Protein AF-A0A5C6ZFL0-F1 (afdb_monomer_lite)

Structure (mmCIF, N/CA/C/O backbone):
data_AF-A0A5C6ZFL0-F1
#
_entry.id   AF-A0A5C6ZFL0-F1
#
loop_
_atom_site.group_PDB
_atom_site.id
_atom_site.type_symbol
_atom_site.label_atom_id
_atom_site.label_alt_id
_atom_site.label_comp_id
_atom_site.label_asym_id
_atom_site.label_entity_id
_atom_site.label_seq_id
_atom_site.pdbx_PDB_ins_code
_atom_site.Cartn_x
_atom_site.Cartn_y
_atom_site.Cartn_z
_atom_site.occupancy
_atom_site.B_iso_or_equiv
_atom_site.auth_seq_id
_atom_site.auth_comp_id
_atom_site.auth_asym_id
_atom_site.auth_atom_id
_atom_site.pdbx_PDB_model_num
ATOM 1 N N . MET A 1 1 ? 0.510 2.865 26.277 1.00 49.25 1 MET A N 1
ATOM 2 C CA . MET A 1 1 ? 0.084 4.279 26.124 1.00 49.25 1 MET A CA 1
ATOM 3 C C . MET A 1 1 ? -0.758 4.348 24.853 1.00 49.25 1 MET A C 1
ATOM 5 O O . MET A 1 1 ? -0.319 3.751 23.879 1.00 49.25 1 MET A O 1
ATOM 9 N N . PRO A 1 2 ? -1.962 4.945 24.840 1.00 62.62 2 PRO A N 1
ATOM 10 C CA . PRO A 1 2 ? -2.828 4.897 23.660 1.00 62.62 2 PRO A CA 1
ATOM 11 C C . PRO A 1 2 ? -2.207 5.662 22.486 1.00 62.62 2 PRO A C 1
ATOM 13 O O . PRO A 1 2 ? -1.790 6.813 22.641 1.00 62.62 2 PRO A O 1
ATOM 16 N N . VAL A 1 3 ? -2.159 5.025 21.314 1.00 69.50 3 VAL A N 1
ATOM 17 C CA . VAL A 1 3 ? -1.664 5.645 20.081 1.00 69.50 3 VAL A CA 1
ATOM 18 C C . VAL A 1 3 ? -2.683 6.686 19.619 1.00 69.50 3 VAL A C 1
ATOM 20 O O . VAL A 1 3 ? -3.855 6.385 19.402 1.00 69.50 3 VAL A O 1
ATOM 23 N N . LYS A 1 4 ? -2.249 7.944 19.481 1.00 80.50 4 LYS A N 1
ATOM 24 C CA . LYS A 1 4 ? -3.099 9.042 18.978 1.00 80.50 4 LYS A CA 1
ATOM 25 C C . LYS A 1 4 ? -3.021 9.222 17.459 1.00 80.50 4 LYS A C 1
ATOM 27 O O . LYS A 1 4 ? -3.716 10.083 16.923 1.00 80.50 4 LYS A O 1
ATOM 32 N N . ALA A 1 5 ? -2.185 8.440 16.784 1.00 82.06 5 ALA A N 1
ATOM 33 C CA . ALA A 1 5 ? -2.011 8.517 15.345 1.00 82.06 5 ALA A CA 1
ATOM 34 C C . ALA A 1 5 ? -3.206 7.940 14.593 1.00 82.06 5 ALA A C 1
ATOM 36 O O . ALA A 1 5 ? -3.729 6.899 14.968 1.00 82.06 5 ALA A O 1
ATOM 37 N N . SER A 1 6 ? -3.627 8.625 13.537 1.00 89.12 6 SER A N 1
ATOM 38 C CA . SER A 1 6 ? -4.622 8.130 12.581 1.00 89.12 6 SER A CA 1
ATOM 39 C C . SER A 1 6 ? -4.019 7.829 11.218 1.00 89.12 6 SER A C 1
ATOM 41 O O . SER A 1 6 ? -4.695 7.213 10.409 1.00 89.12 6 SER A O 1
ATOM 43 N N . HIS A 1 7 ? -2.779 8.249 10.969 1.00 94.62 7 HIS A N 1
ATOM 44 C CA . HIS A 1 7 ? -2.068 7.999 9.725 1.00 94.62 7 HIS A CA 1
ATOM 45 C C . HIS A 1 7 ? -0.846 7.145 10.043 1.00 94.62 7 HIS A C 1
ATOM 47 O O . HIS A 1 7 ? -0.041 7.519 10.899 1.00 94.62 7 HIS A O 1
ATOM 53 N N . PHE A 1 8 ? -0.724 6.021 9.355 1.00 95.56 8 PHE A N 1
ATOM 54 C CA . PHE A 1 8 ? 0.413 5.113 9.400 1.00 95.56 8 PHE A CA 1
ATOM 55 C C . PHE A 1 8 ? 1.062 5.091 8.026 1.00 95.56 8 PHE A C 1
ATOM 57 O O . PHE A 1 8 ? 0.371 5.206 7.015 1.00 95.56 8 PHE A O 1
ATOM 64 N N . PHE A 1 9 ? 2.380 4.974 7.995 1.00 96.06 9 PHE A N 1
ATOM 65 C CA . PHE A 1 9 ? 3.158 4.922 6.771 1.00 96.06 9 PHE A CA 1
ATOM 66 C C . PHE A 1 9 ? 4.320 3.953 6.949 1.00 96.06 9 PHE A C 1
ATOM 68 O O . PHE A 1 9 ? 4.975 3.958 7.994 1.00 96.06 9 PHE A O 1
ATOM 75 N N . LEU A 1 10 ? 4.579 3.148 5.931 1.00 96.62 10 LEU A N 1
ATOM 76 C CA . LEU A 1 10 ? 5.711 2.246 5.887 1.00 96.62 10 LEU A CA 1
ATOM 77 C C . LEU A 1 10 ? 6.247 2.119 4.462 1.00 96.62 10 LEU A C 1
ATOM 79 O O . LEU A 1 10 ? 5.502 2.229 3.492 1.00 96.62 10 LEU A O 1
ATOM 83 N N . MET A 1 11 ? 7.547 1.873 4.366 1.00 96.81 11 MET A N 1
ATOM 84 C CA . MET A 1 11 ? 8.243 1.578 3.120 1.00 96.81 11 MET A CA 1
ATOM 85 C C . MET A 1 11 ? 8.948 0.233 3.272 1.00 96.81 11 MET A C 1
ATOM 87 O O . MET A 1 11 ? 9.783 0.065 4.169 1.00 96.81 11 MET A O 1
ATOM 91 N N . VAL A 1 12 ? 8.558 -0.710 2.422 1.00 97.50 12 VAL A N 1
ATOM 92 C CA . VAL A 1 12 ? 8.966 -2.124 2.419 1.00 97.50 12 VAL A CA 1
ATOM 93 C C . VAL A 1 12 ? 9.149 -2.582 0.975 1.00 97.50 12 VAL A C 1
ATOM 95 O O . VAL A 1 12 ? 8.810 -1.833 0.060 1.00 97.50 12 VAL A O 1
ATOM 98 N N . SER A 1 13 ? 9.663 -3.787 0.749 1.00 97.31 13 SER A N 1
ATOM 99 C CA . SER A 1 13 ? 9.705 -4.351 -0.601 1.00 97.31 13 SER A CA 1
ATOM 100 C C . SER A 1 13 ? 8.325 -4.871 -1.024 1.00 97.31 13 SER A C 1
ATOM 102 O O . SER A 1 13 ? 7.555 -5.345 -0.185 1.00 97.31 13 SER A O 1
ATOM 104 N N . ILE A 1 14 ? 8.006 -4.855 -2.322 1.00 97.12 14 ILE A N 1
ATOM 105 C CA . ILE A 1 14 ? 6.813 -5.530 -2.868 1.00 97.12 14 ILE A CA 1
ATOM 106 C C . ILE A 1 14 ? 6.797 -7.020 -2.499 1.00 97.12 14 ILE A C 1
ATOM 108 O O . ILE A 1 14 ? 5.742 -7.611 -2.287 1.00 97.12 14 ILE A O 1
ATOM 112 N N . TRP A 1 15 ? 7.968 -7.633 -2.348 1.00 96.44 15 TRP A N 1
ATOM 113 C CA . TRP A 1 15 ? 8.088 -9.035 -1.964 1.00 96.44 15 TRP A CA 1
ATOM 114 C C . TRP A 1 15 ? 7.636 -9.294 -0.522 1.00 96.44 15 TRP A C 1
ATOM 116 O O . TRP A 1 15 ? 7.252 -10.413 -0.195 1.00 96.44 15 TRP A O 1
ATOM 126 N N . ASP A 1 16 ? 7.614 -8.268 0.336 1.00 97.44 16 ASP A N 1
ATOM 127 C CA . ASP A 1 16 ? 7.210 -8.410 1.736 1.00 97.44 16 ASP A CA 1
ATOM 128 C C . ASP A 1 16 ? 5.690 -8.576 1.902 1.00 97.44 16 ASP A C 1
ATOM 130 O O . ASP A 1 16 ? 5.237 -9.139 2.904 1.00 97.44 16 ASP A O 1
ATOM 134 N N . ILE A 1 17 ? 4.880 -8.129 0.932 1.00 97.19 17 ILE A N 1
ATOM 135 C CA . ILE A 1 17 ? 3.413 -8.279 0.984 1.00 97.19 17 ILE A CA 1
ATOM 136 C C . ILE A 1 17 ? 2.931 -9.667 0.537 1.00 97.19 17 ILE A C 1
ATOM 138 O O . ILE A 1 17 ? 1.765 -10.010 0.748 1.00 97.19 17 ILE A O 1
ATOM 142 N N . VAL A 1 18 ? 3.829 -10.501 0.012 1.00 97.00 18 VAL A N 1
ATOM 143 C CA . VAL A 1 18 ? 3.577 -11.899 -0.352 1.00 97.00 18 VAL A CA 1
ATOM 144 C C . VAL A 1 18 ? 4.539 -12.838 0.384 1.00 97.00 18 VAL A C 1
ATOM 146 O O . VAL A 1 18 ? 5.396 -12.433 1.166 1.00 97.00 18 VAL A O 1
ATOM 149 N N . THR A 1 19 ? 4.342 -14.138 0.236 1.00 95.19 19 THR A N 1
ATOM 150 C CA . THR A 1 19 ? 5.220 -15.187 0.752 1.00 95.19 19 THR A CA 1
ATOM 151 C C . THR A 1 19 ? 5.206 -16.340 -0.237 1.00 95.19 19 THR A C 1
ATOM 153 O O . THR A 1 19 ? 4.153 -16.676 -0.773 1.00 95.19 19 THR A O 1
ATOM 156 N N . GLU A 1 20 ? 6.360 -16.947 -0.486 1.00 92.50 20 GLU A N 1
ATOM 157 C CA . GLU A 1 20 ? 6.441 -18.147 -1.312 1.00 92.50 20 GLU A CA 1
ATOM 158 C C . GLU A 1 20 ? 6.007 -19.379 -0.501 1.00 92.50 20 GLU A C 1
ATOM 160 O O . GLU A 1 20 ? 6.520 -19.639 0.591 1.00 92.50 20 GLU A O 1
ATOM 165 N N . LEU A 1 21 ? 5.047 -20.132 -1.029 1.00 92.06 21 LEU A N 1
ATOM 166 C CA . LEU A 1 21 ? 4.561 -21.392 -0.482 1.00 92.06 21 LEU A CA 1
ATOM 167 C C . LEU A 1 21 ? 4.319 -22.363 -1.639 1.00 92.06 21 LEU A C 1
ATOM 169 O O . LEU A 1 21 ? 3.523 -22.072 -2.529 1.00 92.06 21 LEU A O 1
ATOM 173 N N . ASP A 1 22 ? 4.991 -23.514 -1.614 1.00 90.69 22 ASP A N 1
ATOM 174 C CA . ASP A 1 22 ? 4.865 -24.562 -2.637 1.00 90.69 22 ASP A CA 1
ATOM 175 C C . ASP A 1 22 ? 4.997 -24.022 -4.080 1.00 90.69 22 ASP A C 1
ATOM 177 O O . ASP A 1 22 ? 4.137 -24.260 -4.929 1.00 90.69 22 ASP A O 1
ATOM 181 N N . GLU A 1 23 ? 6.074 -23.267 -4.343 1.00 88.75 23 GLU A N 1
ATOM 182 C CA . GLU A 1 23 ? 6.397 -22.662 -5.653 1.00 88.75 23 GLU A CA 1
ATOM 183 C C . GLU A 1 23 ? 5.362 -21.632 -6.151 1.00 88.75 23 GLU A C 1
ATOM 185 O O . GLU A 1 23 ? 5.278 -21.334 -7.345 1.00 88.75 23 GLU A O 1
ATOM 190 N N . ARG A 1 24 ? 4.537 -21.085 -5.251 1.00 91.31 24 ARG A N 1
ATOM 191 C CA . ARG A 1 24 ? 3.555 -20.039 -5.562 1.00 91.31 24 ARG A CA 1
ATOM 192 C C . ARG A 1 24 ? 3.637 -18.898 -4.568 1.00 91.31 24 ARG A C 1
ATOM 194 O O . ARG A 1 24 ? 3.885 -19.114 -3.384 1.00 91.31 24 ARG A O 1
ATOM 201 N N . PHE A 1 25 ? 3.346 -17.688 -5.031 1.00 94.56 25 PHE A N 1
ATOM 202 C CA . PHE A 1 25 ? 3.146 -16.562 -4.131 1.00 94.56 25 PHE A CA 1
ATOM 203 C C . PHE A 1 25 ? 1.747 -16.604 -3.524 1.00 94.56 25 PHE A C 1
ATOM 205 O O . PHE A 1 25 ? 0.742 -16.772 -4.216 1.00 94.56 25 PHE A O 1
ATOM 212 N N . VAL A 1 26 ? 1.696 -16.450 -2.206 1.00 96.75 26 VAL A N 1
ATOM 213 C CA . VAL A 1 26 ? 0.472 -16.269 -1.429 1.00 96.75 26 VAL A CA 1
ATOM 214 C C . VAL A 1 26 ? 0.559 -14.967 -0.630 1.00 96.75 26 VAL A C 1
ATOM 216 O O . VAL A 1 26 ? 1.662 -14.519 -0.316 1.00 96.75 26 VAL A O 1
ATOM 219 N N . PRO A 1 27 ? -0.572 -14.346 -0.263 1.00 97.44 27 PRO A N 1
ATOM 220 C CA . PRO A 1 27 ? -0.584 -13.168 0.600 1.00 97.44 27 PRO A CA 1
ATOM 221 C C . PRO A 1 27 ? 0.212 -13.367 1.900 1.00 97.44 27 PRO A C 1
ATOM 223 O O . PRO A 1 27 ? 0.059 -14.382 2.587 1.00 97.44 27 PRO A O 1
ATOM 226 N N . ASN A 1 28 ? 1.023 -12.377 2.291 1.00 97.50 28 ASN A N 1
ATOM 227 C CA . ASN A 1 28 ? 1.736 -12.409 3.568 1.00 97.50 28 ASN A CA 1
ATOM 228 C C . ASN A 1 28 ? 0.727 -12.511 4.720 1.00 97.50 28 ASN A C 1
ATOM 230 O O . ASN A 1 28 ? -0.185 -11.690 4.843 1.00 97.50 28 ASN A O 1
ATOM 234 N N . THR A 1 29 ? 0.891 -13.500 5.600 1.00 97.31 29 THR A N 1
ATOM 235 C CA . THR A 1 29 ? -0.088 -13.787 6.665 1.00 97.31 29 THR A CA 1
ATOM 236 C C . THR A 1 29 ? -0.269 -12.638 7.659 1.00 97.31 29 THR A C 1
ATOM 238 O O . THR A 1 29 ? -1.384 -12.395 8.125 1.00 97.31 29 THR A O 1
ATOM 241 N N . LYS A 1 30 ? 0.795 -11.889 7.977 1.00 98.06 30 LYS A N 1
ATOM 242 C CA . LYS A 1 30 ? 0.725 -10.751 8.906 1.00 98.06 30 LYS A CA 1
ATOM 243 C C . LYS A 1 30 ? 0.023 -9.566 8.267 1.00 98.06 30 LYS A C 1
ATOM 245 O O . LYS A 1 30 ? -0.832 -8.960 8.912 1.00 98.06 30 LYS A O 1
ATOM 250 N N . PHE A 1 31 ? 0.326 -9.281 7.002 1.00 98.00 31 PHE A N 1
ATOM 251 C CA . PHE A 1 31 ? -0.369 -8.220 6.283 1.00 98.00 31 PHE A CA 1
ATOM 252 C C . PHE A 1 31 ? -1.839 -8.585 6.045 1.00 98.00 31 PHE A C 1
ATOM 254 O O . PHE A 1 31 ? -2.721 -7.788 6.339 1.00 98.00 31 PHE A O 1
ATOM 261 N N . SER A 1 32 ? -2.127 -9.838 5.690 1.00 97.88 32 SER A N 1
ATOM 262 C CA . SER A 1 32 ? -3.495 -10.363 5.555 1.00 97.88 32 SER A CA 1
ATOM 263 C C . SER A 1 32 ? -4.293 -10.279 6.859 1.00 97.88 32 SER A C 1
ATOM 265 O O . SER A 1 32 ? -5.480 -9.959 6.845 1.00 97.88 32 SER A O 1
ATOM 267 N N . THR A 1 33 ? -3.644 -10.521 8.004 1.00 98.06 33 THR A N 1
ATOM 268 C CA . THR A 1 33 ? -4.267 -10.353 9.328 1.00 98.06 33 THR A CA 1
ATOM 269 C C . THR A 1 33 ? -4.645 -8.893 9.575 1.00 98.06 33 THR A C 1
ATOM 271 O O . THR A 1 33 ? -5.740 -8.615 10.062 1.00 98.06 33 THR A O 1
ATOM 274 N N . PHE A 1 34 ? -3.762 -7.957 9.215 1.00 97.75 34 PHE A N 1
ATOM 275 C CA . PHE A 1 34 ? -4.055 -6.527 9.268 1.00 97.75 34 PHE A CA 1
ATOM 276 C C . PHE A 1 34 ? -5.241 -6.158 8.365 1.00 97.75 34 PHE A C 1
ATOM 278 O O . PHE A 1 34 ? -6.196 -5.562 8.859 1.00 97.75 34 PHE A O 1
ATOM 285 N N . LEU A 1 35 ? -5.219 -6.563 7.093 1.00 97.31 35 LEU A N 1
ATOM 286 C CA . LEU A 1 35 ? -6.278 -6.282 6.116 1.00 97.31 35 LEU A CA 1
ATOM 287 C C . LEU A 1 35 ? -7.642 -6.810 6.576 1.00 97.31 35 LEU A C 1
ATOM 289 O O . LEU A 1 35 ? -8.617 -6.060 6.619 1.00 97.31 35 LEU A O 1
ATOM 293 N N . SER A 1 36 ? -7.678 -8.062 7.040 1.00 96.62 36 SER A N 1
ATOM 294 C CA . SER A 1 36 ? -8.888 -8.690 7.584 1.00 96.62 36 SER A CA 1
ATOM 295 C C . SER A 1 36 ? -9.434 -7.927 8.791 1.00 96.62 36 SER A C 1
ATOM 297 O O . SER A 1 36 ? -10.642 -7.750 8.924 1.00 96.62 36 SER A O 1
ATOM 299 N N . HIS A 1 37 ? -8.555 -7.446 9.677 1.00 95.75 37 HIS A N 1
ATOM 300 C CA . HIS A 1 37 ? -8.962 -6.683 10.856 1.00 95.75 37 HIS A CA 1
ATOM 301 C C . HIS A 1 37 ? -9.623 -5.344 10.498 1.00 95.75 37 HIS A C 1
ATOM 303 O O . HIS A 1 37 ? -10.539 -4.909 11.195 1.00 95.75 37 HIS A O 1
ATOM 309 N N . VAL A 1 38 ? -9.170 -4.693 9.426 1.00 95.06 38 VAL A N 1
ATOM 310 C CA . VAL A 1 38 ? -9.689 -3.389 8.981 1.00 95.06 38 VAL A CA 1
ATOM 311 C C . VAL A 1 38 ? -10.737 -3.507 7.871 1.00 95.06 38 VAL A C 1
ATOM 313 O O . VAL A 1 38 ? -11.101 -2.496 7.275 1.00 95.06 38 VAL A O 1
ATOM 316 N N . ALA A 1 39 ? -11.226 -4.727 7.623 1.00 95.75 39 ALA A N 1
ATOM 317 C CA . ALA A 1 39 ? -12.216 -5.050 6.601 1.00 95.75 39 ALA A CA 1
ATOM 318 C C . ALA A 1 39 ? -11.821 -4.562 5.194 1.00 95.75 39 ALA A C 1
ATOM 320 O O . ALA A 1 39 ? -12.666 -4.078 4.448 1.00 95.75 39 ALA A O 1
ATOM 321 N N . ILE A 1 40 ? -10.537 -4.649 4.838 1.00 96.25 40 ILE A N 1
ATOM 322 C CA . ILE A 1 40 ? -10.046 -4.325 3.494 1.00 96.25 40 ILE A CA 1
ATOM 323 C C . ILE A 1 40 ? -9.724 -5.623 2.763 1.00 96.25 40 ILE A C 1
ATOM 325 O O . ILE A 1 40 ? -8.971 -6.452 3.270 1.00 96.25 40 ILE A O 1
ATOM 329 N N . GLU A 1 41 ? -10.2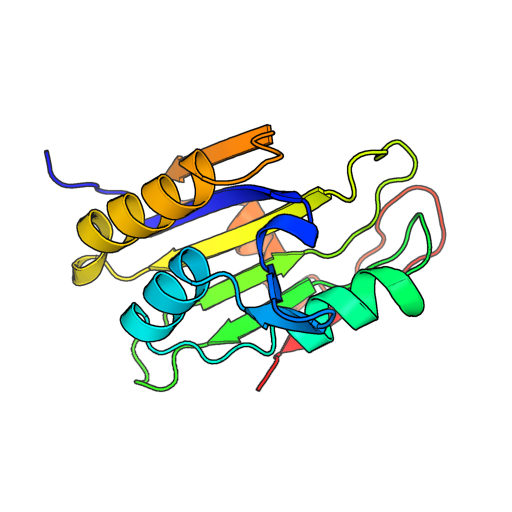71 -5.770 1.563 1.00 95.25 41 GLU A N 1
ATOM 330 C CA . GLU A 1 41 ? -9.890 -6.816 0.619 1.00 95.25 41 GLU A CA 1
ATOM 331 C C . GLU A 1 41 ? -8.890 -6.217 -0.373 1.00 95.25 41 GLU A C 1
ATOM 333 O O . GLU A 1 41 ? -9.063 -5.094 -0.841 1.00 95.25 41 GLU A O 1
ATOM 338 N N . ALA A 1 42 ? -7.787 -6.920 -0.614 1.00 95.69 42 ALA A N 1
ATOM 339 C CA . ALA A 1 42 ? -6.768 -6.503 -1.567 1.00 95.69 42 ALA A CA 1
ATOM 340 C C . ALA A 1 42 ? -6.115 -7.743 -2.175 1.00 95.69 42 ALA A C 1
ATOM 342 O O . ALA A 1 42 ? -5.636 -8.618 -1.446 1.00 95.69 42 ALA A O 1
ATOM 343 N N . ASP A 1 43 ? -6.065 -7.803 -3.504 1.00 96.06 43 ASP A N 1
ATOM 344 C CA . ASP A 1 43 ? -5.325 -8.838 -4.220 1.00 96.06 43 ASP A CA 1
ATOM 345 C C . ASP A 1 43 ? -3.818 -8.544 -4.170 1.00 96.06 43 ASP A C 1
ATOM 347 O O . ASP A 1 43 ? -3.245 -7.902 -5.049 1.00 96.06 43 ASP A O 1
ATOM 351 N N . LEU A 1 44 ? -3.173 -8.980 -3.085 1.00 96.44 44 LEU A N 1
ATOM 352 C CA . LEU A 1 44 ? -1.744 -8.748 -2.864 1.00 96.44 44 LEU A CA 1
ATOM 353 C C . LEU A 1 44 ? -0.860 -9.462 -3.889 1.00 96.44 44 LEU A C 1
ATOM 355 O O . LEU A 1 44 ? 0.207 -8.950 -4.219 1.00 96.44 44 LEU A O 1
ATOM 359 N N . VAL A 1 45 ? -1.300 -10.619 -4.391 1.00 96.94 45 VAL A N 1
ATOM 360 C CA . VAL A 1 45 ? -0.564 -11.358 -5.423 1.00 96.94 45 VAL A CA 1
ATOM 361 C C . VAL A 1 45 ? -0.689 -10.619 -6.750 1.00 96.94 45 VAL A C 1
ATOM 363 O O . VAL A 1 45 ? 0.331 -10.307 -7.348 1.00 96.94 45 VAL A O 1
ATOM 366 N N . GLY A 1 46 ? -1.896 -10.199 -7.139 1.00 96.19 46 GLY A N 1
ATOM 367 C CA . GLY A 1 46 ? -2.097 -9.396 -8.346 1.00 96.19 46 GLY A CA 1
ATOM 368 C C . GLY A 1 46 ? -1.374 -8.043 -8.319 1.00 96.19 46 GLY A C 1
ATOM 369 O O . GLY A 1 46 ? -0.874 -7.592 -9.349 1.00 96.19 46 GLY A O 1
ATOM 370 N N . LEU A 1 47 ? -1.256 -7.392 -7.153 1.00 96.38 47 LEU A N 1
ATOM 371 C CA . LEU A 1 47 ? -0.414 -6.195 -7.003 1.00 96.38 47 LEU A CA 1
ATOM 372 C C . LEU A 1 47 ? 1.073 -6.503 -7.209 1.00 96.38 47 LEU A C 1
ATOM 374 O O . LEU A 1 47 ? 1.776 -5.701 -7.823 1.00 96.38 47 LEU A O 1
ATOM 378 N N . CYS A 1 48 ? 1.543 -7.636 -6.685 1.00 96.38 48 CYS A N 1
ATOM 379 C CA . CYS A 1 48 ? 2.918 -8.094 -6.848 1.00 96.38 48 CYS A CA 1
ATOM 380 C C . CYS A 1 48 ? 3.216 -8.383 -8.326 1.00 96.38 48 CYS A C 1
ATOM 382 O O . CYS A 1 48 ? 4.136 -7.786 -8.884 1.00 96.38 48 CYS A O 1
ATOM 384 N N . ASP A 1 49 ? 2.370 -9.179 -8.983 1.00 95.56 49 ASP A N 1
ATOM 385 C CA . ASP A 1 49 ? 2.480 -9.511 -10.407 1.00 95.56 49 ASP A CA 1
ATOM 386 C C . ASP A 1 49 ? 2.485 -8.237 -11.265 1.00 95.56 49 ASP A C 1
ATOM 388 O O . ASP A 1 49 ? 3.372 -8.039 -12.092 1.00 95.56 49 ASP A O 1
ATOM 392 N N . ARG A 1 50 ? 1.575 -7.289 -11.001 1.00 95.75 50 ARG A N 1
ATOM 393 C CA . ARG A 1 50 ? 1.557 -5.988 -11.691 1.00 95.75 50 ARG A CA 1
ATOM 394 C C . ARG A 1 50 ? 2.851 -5.198 -11.503 1.00 95.75 50 ARG A C 1
ATOM 396 O O . ARG A 1 50 ? 3.346 -4.585 -12.451 1.00 95.75 50 ARG A O 1
ATOM 403 N N . TYR A 1 51 ? 3.390 -5.154 -10.289 1.00 95.75 51 TYR A N 1
ATOM 404 C CA . TYR A 1 51 ? 4.635 -4.434 -10.022 1.00 95.75 51 TYR A CA 1
ATOM 405 C C . TYR A 1 51 ? 5.810 -5.040 -10.801 1.00 95.75 51 TYR A C 1
ATOM 407 O O . TYR A 1 51 ? 6.632 -4.312 -11.359 1.00 95.75 51 TYR A O 1
ATOM 415 N N . ILE A 1 52 ? 5.885 -6.370 -10.845 1.00 93.12 52 ILE A N 1
ATOM 416 C CA . ILE A 1 52 ? 7.014 -7.099 -11.425 1.00 93.12 52 ILE A CA 1
ATOM 417 C C . ILE A 1 52 ? 6.923 -7.135 -12.952 1.00 93.12 52 ILE A C 1
ATOM 419 O O . ILE A 1 52 ? 7.904 -6.809 -13.624 1.00 93.12 52 ILE A O 1
ATOM 423 N N . ASP A 1 53 ? 5.755 -7.493 -13.486 1.00 93.69 53 ASP A N 1
ATOM 424 C CA . ASP A 1 53 ? 5.573 -7.828 -14.900 1.00 93.69 53 ASP A CA 1
ATOM 425 C C . ASP A 1 53 ? 5.067 -6.649 -15.740 1.00 93.69 53 ASP A C 1
ATOM 427 O O . ASP A 1 53 ? 5.386 -6.552 -16.927 1.00 93.69 53 ASP A O 1
ATOM 431 N N . GLU A 1 54 ? 4.278 -5.746 -15.147 1.00 93.38 54 GLU A N 1
ATOM 432 C CA . GLU A 1 54 ? 3.597 -4.672 -15.887 1.00 93.38 54 GLU A CA 1
ATOM 433 C C . GLU A 1 54 ? 4.225 -3.289 -15.658 1.00 93.38 54 GLU A C 1
ATOM 435 O O . GLU A 1 54 ? 4.089 -2.406 -16.505 1.00 93.38 54 GLU A O 1
ATOM 440 N N . THR A 1 55 ? 4.914 -3.075 -14.533 1.00 93.06 55 THR A N 1
ATOM 441 C CA . THR A 1 55 ? 5.383 -1.740 -14.128 1.00 93.06 55 THR A CA 1
ATOM 442 C C . THR A 1 55 ? 6.847 -1.517 -14.494 1.00 93.06 55 THR A C 1
ATOM 444 O O . THR A 1 55 ? 7.754 -2.147 -13.941 1.00 93.06 55 THR A O 1
ATOM 447 N N . SER A 1 56 ? 7.104 -0.571 -15.400 1.00 93.12 56 SER A N 1
ATOM 448 C CA . SER A 1 56 ? 8.470 -0.196 -15.782 1.00 93.12 56 SER A CA 1
ATOM 449 C C . SER A 1 56 ? 9.152 0.679 -14.727 1.00 93.12 56 SER A C 1
ATOM 4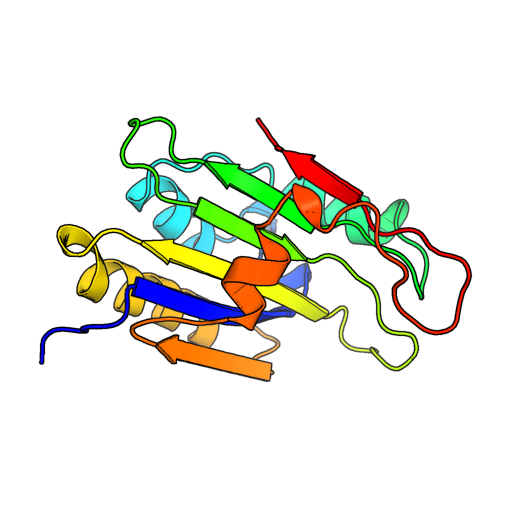51 O O . SER A 1 56 ? 8.512 1.385 -13.951 1.00 93.12 56 SER A O 1
ATOM 453 N N . VAL A 1 57 ? 10.488 0.684 -14.731 1.00 92.62 57 VAL A N 1
ATOM 454 C CA . VAL A 1 57 ? 11.277 1.634 -13.932 1.00 92.62 57 VAL A CA 1
ATOM 455 C C . VAL A 1 57 ? 10.948 3.073 -14.353 1.00 92.62 57 VAL A C 1
ATOM 457 O O . VAL A 1 57 ? 10.975 3.401 -15.545 1.00 92.62 57 VAL A O 1
ATOM 460 N N . GLY A 1 58 ? 10.670 3.928 -13.370 1.00 93.12 58 GLY A N 1
ATOM 461 C CA . GLY A 1 58 ? 10.188 5.297 -13.551 1.00 93.12 58 GLY A CA 1
ATOM 462 C C . GLY A 1 58 ? 8.668 5.414 -13.719 1.00 93.12 58 GLY A C 1
ATOM 463 O O . GLY A 1 58 ? 8.190 6.501 -14.034 1.00 93.12 58 GLY A O 1
ATOM 464 N N . GLU A 1 59 ? 7.918 4.327 -13.525 1.00 94.56 59 GLU A N 1
ATOM 465 C CA . GLU A 1 59 ? 6.456 4.263 -13.627 1.00 94.56 59 GLU A CA 1
ATOM 466 C C . GLU A 1 59 ? 5.837 3.639 -12.367 1.00 94.56 59 GLU A C 1
ATOM 468 O O . GLU A 1 59 ? 6.548 3.209 -11.460 1.00 94.56 59 GLU A O 1
ATOM 473 N N . GLY A 1 60 ? 4.506 3.589 -12.302 1.00 95.06 60 GLY A N 1
ATOM 474 C CA . GLY A 1 60 ? 3.755 2.915 -11.244 1.00 95.06 60 GLY A CA 1
ATOM 475 C C . GLY A 1 60 ? 2.645 3.783 -10.671 1.00 95.06 60 GLY A C 1
ATOM 476 O O . GLY A 1 60 ? 2.833 4.972 -10.408 1.00 95.06 60 GLY A O 1
ATOM 477 N N . ASP A 1 61 ? 1.475 3.181 -10.484 1.00 96.69 61 ASP A N 1
ATOM 478 C CA . ASP A 1 61 ? 0.260 3.854 -10.026 1.00 96.69 61 ASP A CA 1
ATOM 479 C C . ASP A 1 61 ? 0.051 3.743 -8.512 1.00 96.69 61 ASP A C 1
ATOM 481 O O . ASP A 1 61 ? 0.690 2.950 -7.816 1.00 96.69 61 ASP A O 1
ATOM 485 N N . VAL A 1 62 ? -0.854 4.576 -7.999 1.00 97.62 62 VAL A N 1
ATOM 486 C CA . VAL A 1 62 ? -1.294 4.535 -6.605 1.00 97.62 62 VAL A CA 1
ATOM 487 C C . VAL A 1 62 ? -2.622 3.803 -6.526 1.00 97.62 62 VAL A C 1
ATOM 489 O O . VAL A 1 62 ? -3.575 4.155 -7.216 1.00 97.62 62 VAL A O 1
ATOM 492 N N . PHE A 1 63 ? -2.700 2.820 -5.640 1.00 97.88 63 PHE A N 1
ATOM 493 C CA . PHE A 1 63 ? -3.882 2.012 -5.390 1.00 97.88 63 PHE A CA 1
ATOM 494 C C . PHE A 1 63 ? -4.524 2.408 -4.065 1.00 97.88 63 PHE A C 1
ATOM 496 O O . PHE A 1 63 ? -3.854 2.451 -3.033 1.00 97.88 63 PHE A O 1
ATOM 503 N N . ILE A 1 64 ? -5.826 2.682 -4.092 1.00 96.94 64 ILE A N 1
ATOM 504 C CA . ILE A 1 64 ? -6.648 2.934 -2.910 1.00 96.94 64 ILE A CA 1
ATOM 505 C C . ILE A 1 64 ? -7.583 1.756 -2.691 1.00 96.94 64 ILE A C 1
ATOM 507 O O . ILE A 1 64 ? -8.369 1.422 -3.574 1.00 96.94 64 ILE A O 1
ATOM 511 N N . PHE A 1 65 ? -7.578 1.234 -1.468 1.00 96.75 65 PHE A N 1
ATOM 512 C CA . PHE A 1 65 ? -8.537 0.246 -0.989 1.00 96.75 65 PHE A CA 1
ATOM 513 C C . PHE A 1 65 ? -9.327 0.836 0.177 1.00 96.75 65 PHE A C 1
ATOM 515 O O . PHE A 1 65 ? -8.757 1.452 1.087 1.00 96.75 65 PHE A O 1
ATOM 522 N N . LYS A 1 66 ? -10.647 0.656 0.156 1.00 94.62 66 LYS A N 1
ATOM 523 C CA . LYS A 1 66 ? -11.551 1.135 1.208 1.00 94.62 66 LYS A CA 1
ATOM 524 C C . LYS A 1 66 ? -12.098 -0.042 1.998 1.00 94.62 66 LYS A C 1
ATOM 526 O O . LYS A 1 66 ? -12.362 -1.100 1.444 1.00 94.62 66 LYS A O 1
ATOM 531 N N . SER A 1 67 ? -12.306 0.168 3.291 1.00 94.62 67 SER A N 1
ATOM 532 C CA . SER A 1 67 ? -12.950 -0.825 4.147 1.00 94.62 67 SER A CA 1
ATOM 533 C C . SER A 1 67 ? -14.379 -1.134 3.682 1.00 94.62 67 SER A C 1
ATOM 535 O O . SER A 1 67 ? -15.190 -0.210 3.538 1.00 94.62 67 SER A O 1
ATOM 537 N N . SER A 1 68 ? -14.713 -2.412 3.528 1.00 93.25 68 SER A N 1
ATOM 538 C CA . SER A 1 68 ? -16.031 -2.894 3.097 1.00 93.25 68 SER A CA 1
ATOM 539 C C . SER A 1 68 ? -17.124 -2.712 4.157 1.00 93.25 68 SER A C 1
ATOM 541 O O . SER A 1 68 ? -18.306 -2.638 3.830 1.00 93.25 68 SER A O 1
ATOM 543 N N . ASP A 1 69 ? -16.744 -2.552 5.426 1.00 91.00 69 ASP A N 1
ATOM 544 C CA . ASP A 1 69 ? -17.658 -2.327 6.553 1.00 91.00 69 ASP A CA 1
ATOM 545 C C . ASP A 1 69 ? -18.197 -0.883 6.654 1.00 91.00 69 ASP A C 1
ATOM 547 O O . ASP A 1 69 ? -18.943 -0.555 7.579 1.00 91.00 69 ASP A O 1
ATOM 551 N N . GLY A 1 70 ? -17.815 -0.000 5.724 1.00 84.12 70 GLY A N 1
ATOM 552 C CA . GLY A 1 70 ? -18.233 1.402 5.710 1.00 84.12 70 GLY A CA 1
ATOM 553 C C . GLY A 1 70 ? -17.575 2.274 6.785 1.00 84.12 70 GLY A C 1
ATOM 554 O O . GLY A 1 70 ? -17.970 3.429 6.951 1.00 84.12 70 GLY A O 1
ATOM 555 N N . SER A 1 71 ? -16.559 1.774 7.497 1.00 86.88 71 SER A N 1
ATOM 556 C CA . SER A 1 71 ? -15.831 2.537 8.523 1.00 86.88 71 SER A CA 1
ATOM 557 C C . SER A 1 71 ? -15.042 3.725 7.956 1.00 86.88 71 SER A C 1
ATOM 559 O O . SER A 1 71 ? -14.661 4.630 8.699 1.00 86.88 71 SER A O 1
ATOM 561 N N . GLY A 1 72 ? -14.812 3.755 6.641 1.00 88.06 72 GLY A N 1
ATOM 562 C CA . GLY A 1 72 ? -14.039 4.805 5.979 1.00 88.06 72 GLY A CA 1
ATOM 563 C C . GLY A 1 72 ? -12.540 4.696 6.252 1.00 88.06 72 GLY A C 1
ATOM 564 O O . GLY A 1 72 ? -11.825 5.690 6.125 1.00 88.06 72 GLY A O 1
ATOM 565 N N . GLN A 1 73 ? -12.068 3.513 6.658 1.00 93.00 73 GLN A N 1
ATOM 566 C CA . GLN A 1 73 ? -10.642 3.218 6.722 1.00 93.00 73 GLN A CA 1
ATOM 567 C C . GLN A 1 73 ? -10.104 3.059 5.299 1.00 93.00 73 GLN A C 1
ATOM 569 O O . GLN A 1 73 ? -10.763 2.474 4.435 1.00 93.00 73 GLN A O 1
ATOM 574 N N . THR A 1 74 ? -8.902 3.581 5.069 1.00 94.88 74 THR A N 1
ATOM 575 C CA . THR A 1 74 ? -8.320 3.657 3.727 1.00 94.88 74 THR A CA 1
ATOM 576 C C . THR A 1 74 ? -6.891 3.155 3.749 1.00 94.88 74 THR A C 1
ATOM 578 O O . THR A 1 74 ? -6.058 3.691 4.482 1.00 94.88 74 THR A O 1
ATOM 581 N N . LEU A 1 75 ? -6.606 2.161 2.916 1.00 97.00 75 LEU A N 1
ATOM 582 C CA . LEU A 1 75 ? -5.259 1.723 2.579 1.00 97.00 75 LEU A CA 1
ATOM 583 C C . LEU A 1 75 ? -4.851 2.357 1.252 1.00 97.00 75 LEU A C 1
ATOM 585 O O . LEU A 1 75 ? -5.642 2.417 0.314 1.00 97.00 75 LEU A O 1
ATOM 589 N N . VAL A 1 76 ? -3.611 2.817 1.188 1.00 97.38 76 VAL A N 1
ATOM 590 C CA . VAL A 1 76 ? -2.997 3.403 0.003 1.00 97.38 76 VAL A CA 1
ATOM 591 C C . VAL A 1 76 ? -1.692 2.663 -0.256 1.00 97.38 76 VAL A C 1
ATOM 593 O O . VAL A 1 76 ? -0.871 2.558 0.653 1.00 97.38 76 VAL A O 1
ATOM 596 N N . ILE A 1 77 ? -1.497 2.149 -1.465 1.00 97.88 77 ILE A N 1
ATOM 597 C CA . ILE A 1 77 ? -0.259 1.489 -1.887 1.00 97.88 77 ILE A CA 1
ATOM 598 C C . ILE A 1 77 ? 0.251 2.201 -3.131 1.00 97.88 77 ILE A C 1
ATOM 600 O O . ILE A 1 77 ? -0.430 2.262 -4.147 1.00 97.88 77 ILE A O 1
ATOM 604 N N . ASP A 1 78 ? 1.449 2.752 -3.044 1.00 97.06 78 ASP A N 1
ATOM 605 C CA . ASP A 1 78 ? 2.118 3.448 -4.132 1.00 97.06 78 ASP A CA 1
ATOM 606 C C . ASP A 1 78 ? 3.212 2.550 -4.704 1.00 97.06 78 ASP A C 1
ATOM 608 O O . ASP A 1 78 ? 4.188 2.233 -4.018 1.00 97.06 78 ASP A O 1
ATOM 612 N N . LEU A 1 79 ? 2.997 2.128 -5.952 1.00 96.56 79 LEU A N 1
ATOM 613 C CA . LEU A 1 79 ? 3.836 1.179 -6.685 1.00 96.56 79 LEU A CA 1
ATOM 614 C C . LEU A 1 79 ? 4.880 1.865 -7.574 1.00 96.56 79 LEU A C 1
ATOM 616 O O . LEU A 1 79 ? 5.436 1.227 -8.464 1.00 96.56 79 LEU A O 1
ATOM 620 N N . PHE A 1 80 ? 5.128 3.162 -7.382 1.00 95.31 80 PHE A N 1
ATOM 621 C CA . PHE A 1 80 ? 6.117 3.878 -8.179 1.00 95.31 80 PHE A CA 1
ATOM 622 C C . PHE A 1 80 ? 7.521 3.269 -8.033 1.00 95.31 80 PHE A C 1
ATOM 624 O O . PHE A 1 80 ? 8.093 3.281 -6.943 1.00 95.31 80 PHE A O 1
ATOM 631 N N . ARG A 1 81 ? 8.091 2.800 -9.146 1.00 94.19 81 ARG A N 1
ATOM 632 C CA . ARG A 1 81 ? 9.440 2.233 -9.234 1.00 94.19 81 ARG A CA 1
ATOM 633 C C . ARG A 1 81 ? 10.456 3.341 -9.458 1.00 94.19 81 ARG A C 1
ATOM 635 O O . ARG A 1 81 ? 10.611 3.827 -10.579 1.00 94.19 81 ARG A O 1
ATOM 642 N N . ASP A 1 82 ? 11.143 3.753 -8.399 1.00 89.44 82 ASP A N 1
ATOM 643 C CA . ASP A 1 82 ? 12.183 4.776 -8.509 1.00 89.44 82 ASP A CA 1
ATOM 644 C C . ASP A 1 82 ? 13.388 4.267 -9.323 1.00 89.44 82 ASP A C 1
ATOM 646 O O . ASP A 1 82 ? 13.755 3.097 -9.261 1.00 89.44 82 ASP A O 1
ATOM 650 N N . GLU A 1 83 ? 14.020 5.143 -10.109 1.00 86.44 83 GLU A N 1
ATOM 651 C CA . GLU A 1 83 ? 15.149 4.763 -10.975 1.00 86.44 83 GLU A CA 1
ATOM 652 C C . GLU A 1 83 ? 16.394 4.321 -10.193 1.00 86.44 83 GLU A C 1
ATOM 654 O O . GLU A 1 83 ? 17.269 3.648 -10.741 1.00 86.44 83 GLU A O 1
ATOM 659 N N . GLN A 1 84 ? 16.493 4.718 -8.926 1.00 85.31 84 GLN A N 1
ATOM 660 C CA . GLN A 1 84 ? 17.594 4.376 -8.030 1.00 85.31 84 GLN A CA 1
ATOM 661 C C . GLN A 1 84 ? 17.237 3.235 -7.077 1.00 85.31 84 GLN A C 1
ATOM 663 O O . GLN A 1 84 ? 18.091 2.800 -6.300 1.00 85.31 84 GLN A O 1
ATOM 668 N N . ASP A 1 85 ? 16.000 2.748 -7.127 1.00 84.75 85 ASP A N 1
ATOM 669 C CA . ASP A 1 85 ? 15.531 1.698 -6.247 1.00 84.75 85 ASP A CA 1
ATOM 670 C C . ASP A 1 85 ? 15.959 0.315 -6.750 1.00 84.75 85 ASP A C 1
ATOM 672 O O . ASP A 1 85 ? 15.567 -0.150 -7.817 1.00 84.75 85 ASP A O 1
ATOM 676 N N . GLN A 1 86 ? 16.804 -0.338 -5.954 1.00 84.88 86 GLN A N 1
ATOM 677 C CA . GLN A 1 86 ? 17.302 -1.692 -6.204 1.00 84.88 86 GLN A CA 1
ATOM 678 C C . GLN A 1 86 ? 16.638 -2.743 -5.305 1.00 84.88 86 GLN A C 1
ATOM 680 O O . GLN A 1 86 ? 17.009 -3.912 -5.374 1.00 84.88 86 GLN A O 1
ATOM 685 N N . LEU A 1 87 ? 15.723 -2.336 -4.421 1.00 92.31 87 LEU A N 1
ATOM 686 C CA . LEU A 1 87 ? 15.113 -3.193 -3.401 1.00 92.31 87 LEU A CA 1
ATOM 687 C C . LEU A 1 87 ? 13.623 -3.461 -3.664 1.00 92.31 87 LEU A C 1
ATOM 689 O O . LEU A 1 87 ? 12.943 -4.031 -2.805 1.00 92.31 87 LEU A O 1
ATOM 693 N N . ASP A 1 88 ? 13.129 -3.065 -4.840 1.00 95.00 88 ASP A N 1
ATOM 694 C CA . ASP A 1 88 ? 11.727 -3.169 -5.245 1.00 95.00 88 ASP A CA 1
ATOM 695 C C . ASP A 1 88 ? 10.783 -2.577 -4.183 1.00 95.00 88 ASP A C 1
ATOM 697 O O . ASP A 1 88 ? 9.850 -3.225 -3.701 1.00 95.00 88 ASP A O 1
ATOM 701 N N . LEU A 1 89 ? 11.082 -1.360 -3.736 1.00 96.50 89 LEU A N 1
ATOM 702 C CA . LEU A 1 89 ? 10.373 -0.675 -2.672 1.00 96.50 89 LEU A CA 1
ATOM 703 C C . LEU A 1 89 ? 9.001 -0.199 -3.132 1.00 96.50 89 LEU A C 1
ATOM 705 O O . LEU A 1 89 ? 8.803 0.336 -4.223 1.00 96.50 89 LEU A O 1
ATOM 709 N N . ILE A 1 90 ? 8.058 -0.329 -2.209 1.00 96.88 90 ILE A N 1
ATOM 710 C CA . ILE A 1 90 ? 6.727 0.248 -2.282 1.00 96.88 90 ILE A CA 1
ATOM 711 C C . ILE A 1 90 ? 6.451 1.060 -1.028 1.00 96.88 90 ILE A C 1
ATOM 713 O O . ILE A 1 90 ? 6.992 0.810 0.055 1.00 96.88 90 ILE A O 1
ATOM 717 N N . SER A 1 91 ? 5.575 2.046 -1.173 1.00 96.38 91 SER A N 1
ATOM 718 C CA . SER A 1 91 ? 5.096 2.843 -0.050 1.00 96.38 91 SER A CA 1
ATOM 719 C C . SER A 1 91 ? 3.672 2.440 0.296 1.00 96.38 91 SER A C 1
ATOM 721 O O . SER A 1 91 ? 2.793 2.437 -0.561 1.00 96.38 91 SER A O 1
ATOM 723 N N . ILE A 1 92 ? 3.430 2.124 1.564 1.00 97.69 92 ILE A N 1
ATOM 724 C CA . ILE A 1 92 ? 2.112 1.759 2.080 1.00 97.69 92 ILE A CA 1
ATOM 725 C C . ILE A 1 92 ? 1.701 2.805 3.108 1.00 97.69 92 ILE A C 1
ATOM 727 O O . ILE A 1 92 ? 2.437 3.117 4.045 1.00 97.69 92 ILE A O 1
ATOM 731 N N . GLY A 1 93 ? 0.500 3.339 2.955 1.00 96.94 93 GLY A N 1
ATOM 732 C CA . GLY A 1 93 ? -0.111 4.259 3.893 1.00 96.94 93 GLY A CA 1
ATOM 733 C C . GLY A 1 93 ? -1.473 3.768 4.349 1.00 96.94 93 GLY A C 1
ATOM 734 O O . GLY A 1 93 ? -2.224 3.180 3.581 1.00 96.94 93 GLY A O 1
ATOM 735 N N . PHE A 1 94 ? -1.813 4.025 5.606 1.00 96.50 94 PHE A N 1
ATOM 736 C CA . PHE A 1 94 ? -3.106 3.646 6.156 1.00 96.50 94 PHE A CA 1
ATOM 737 C C . PHE A 1 94 ? -3.713 4.765 6.996 1.00 96.50 94 PHE A C 1
ATOM 739 O O . PHE A 1 94 ? -3.064 5.322 7.887 1.00 96.50 94 PHE A O 1
ATOM 746 N N . ILE A 1 95 ? -4.974 5.081 6.715 1.00 94.31 95 ILE A N 1
ATOM 747 C CA . ILE A 1 95 ? -5.774 6.072 7.430 1.00 94.31 95 ILE A CA 1
ATOM 748 C C . ILE A 1 95 ? -6.825 5.319 8.245 1.00 94.31 95 ILE A C 1
ATOM 750 O O . ILE A 1 95 ? -7.707 4.669 7.689 1.00 94.31 95 ILE A O 1
ATOM 754 N N . CYS A 1 96 ? -6.730 5.415 9.570 1.00 90.69 96 CYS A N 1
ATOM 755 C CA . CYS A 1 96 ? -7.565 4.659 10.500 1.00 90.69 96 CYS A CA 1
ATOM 756 C C . CYS A 1 96 ? -8.459 5.544 11.379 1.00 90.69 96 CYS A C 1
ATOM 758 O O . CYS A 1 96 ? -8.162 6.713 11.673 1.00 90.69 96 CYS A O 1
ATOM 760 N N . LEU A 1 97 ? -9.533 4.935 11.884 1.00 84.38 97 LEU A N 1
ATOM 761 C CA . LEU A 1 97 ? -10.416 5.546 12.868 1.00 84.38 97 LEU A CA 1
ATOM 762 C C . LEU A 1 97 ? -9.798 5.570 14.277 1.00 84.38 97 LEU A C 1
ATOM 764 O O . LEU A 1 97 ? -9.011 4.689 14.632 1.00 84.38 97 LEU A O 1
ATOM 768 N N . PRO A 1 98 ? -10.205 6.525 15.140 1.00 82.81 98 PRO A N 1
ATOM 769 C CA . PRO A 1 98 ? -9.731 6.613 16.520 1.00 82.81 98 PRO A CA 1
ATOM 770 C C . PRO A 1 98 ? -9.853 5.333 17.351 1.00 82.81 98 PRO A C 1
ATOM 772 O O . PRO A 1 98 ? -8.990 5.088 18.191 1.00 82.81 98 PRO A O 1
ATOM 775 N N . SER A 1 99 ? -10.890 4.528 17.119 1.00 84.00 99 SER A N 1
ATOM 776 C CA . SER A 1 99 ? -11.163 3.302 17.875 1.00 84.00 99 SER A CA 1
ATOM 777 C C . SER A 1 99 ? -10.153 2.179 17.622 1.00 84.00 99 SER A C 1
ATOM 779 O O . SER A 1 99 ? -9.944 1.363 18.514 1.00 84.00 99 SER A O 1
ATOM 781 N N . ASN A 1 100 ? -9.487 2.161 16.460 1.00 85.00 100 ASN A N 1
ATOM 782 C CA . ASN A 1 100 ? -8.643 1.036 16.027 1.00 85.00 100 ASN A CA 1
ATOM 783 C C . ASN A 1 100 ? -7.136 1.322 16.133 1.00 85.00 100 ASN A C 1
ATOM 785 O O . ASN A 1 100 ? -6.320 0.432 15.913 1.00 85.00 100 ASN A O 1
ATOM 789 N N . ARG A 1 101 ? -6.745 2.548 16.504 1.00 90.06 101 ARG A N 1
ATOM 790 C CA . ARG A 1 101 ? -5.360 3.051 16.403 1.00 90.06 101 ARG A CA 1
ATOM 791 C C . ARG A 1 101 ? -4.309 2.166 17.061 1.00 90.06 101 ARG A C 1
ATOM 793 O O . ARG A 1 101 ? -3.256 1.949 16.476 1.00 90.06 101 ARG A O 1
ATOM 800 N N . THR A 1 102 ? -4.568 1.695 18.282 1.00 90.31 102 THR A N 1
ATOM 801 C CA . THR A 1 102 ? -3.594 0.878 19.022 1.00 90.31 102 THR A CA 1
ATOM 802 C C . THR A 1 102 ? -3.390 -0.473 18.344 1.00 90.31 102 THR A C 1
ATOM 804 O O . THR A 1 102 ? -2.252 -0.844 18.082 1.00 90.31 102 THR A O 1
ATOM 807 N N . LEU A 1 103 ? -4.474 -1.170 17.997 1.00 91.94 103 LEU A N 1
ATOM 808 C CA . LEU A 1 103 ? -4.384 -2.487 17.370 1.00 91.94 103 LEU A CA 1
ATOM 809 C C . LEU A 1 103 ? -3.811 -2.398 15.949 1.00 91.94 103 LEU A C 1
ATOM 811 O O . LEU A 1 103 ? -2.950 -3.188 15.583 1.00 91.94 103 LEU A O 1
ATOM 815 N N . VAL A 1 104 ? -4.201 -1.384 15.176 1.00 94.50 104 VAL A N 1
ATOM 816 C CA . VAL A 1 104 ? -3.609 -1.087 13.862 1.00 94.50 104 VAL A CA 1
ATOM 817 C C . VAL A 1 104 ? -2.105 -0.848 13.975 1.00 94.50 104 VAL A C 1
ATOM 819 O O . VAL A 1 104 ? -1.341 -1.412 13.195 1.00 94.50 104 VAL A O 1
ATOM 822 N N . ALA A 1 105 ? -1.669 -0.051 14.956 1.00 94.81 105 ALA A N 1
ATOM 823 C CA . ALA A 1 105 ? -0.250 0.196 15.186 1.00 94.81 105 ALA A CA 1
ATOM 824 C C . ALA A 1 105 ? 0.505 -1.103 15.489 1.00 94.81 105 ALA A C 1
ATOM 826 O O . ALA A 1 105 ? 1.570 -1.332 14.925 1.00 94.81 105 ALA A O 1
ATOM 827 N N . GLU A 1 106 ? -0.052 -1.956 16.350 1.00 95.50 106 GLU A N 1
ATOM 828 C CA . GLU A 1 106 ? 0.537 -3.249 16.705 1.00 95.50 106 GLU A CA 1
ATOM 829 C C . GLU A 1 106 ? 0.610 -4.194 15.500 1.00 95.50 106 GLU A C 1
ATOM 831 O O . GLU A 1 106 ? 1.659 -4.781 15.249 1.00 95.50 106 GLU A O 1
ATOM 836 N N . LEU A 1 107 ? -0.466 -4.314 14.718 1.00 97.56 107 LEU A N 1
ATOM 837 C CA . LEU A 1 107 ? -0.520 -5.187 13.543 1.00 97.56 107 LEU A CA 1
ATOM 838 C C . LEU A 1 107 ? 0.456 -4.740 12.450 1.00 97.56 107 LEU A C 1
ATOM 840 O O . LEU A 1 107 ? 1.219 -5.564 11.946 1.00 97.56 107 LEU A O 1
ATOM 844 N N . LEU A 1 108 ? 0.486 -3.445 12.124 1.00 97.31 108 LEU A N 1
ATOM 845 C CA . LEU A 1 108 ? 1.406 -2.908 11.120 1.00 97.31 108 LEU A CA 1
ATOM 846 C C . LEU A 1 108 ? 2.865 -2.967 11.587 1.00 97.31 108 LEU A C 1
ATOM 848 O O . LEU A 1 108 ? 3.740 -3.276 10.786 1.00 97.31 108 LEU A O 1
ATOM 852 N N . MET A 1 109 ? 3.137 -2.739 12.876 1.00 96.69 109 MET A N 1
ATOM 853 C CA . MET A 1 109 ? 4.481 -2.904 13.441 1.00 96.69 109 MET A CA 1
ATOM 854 C C . MET A 1 109 ? 4.932 -4.369 13.396 1.00 96.69 109 MET A C 1
ATOM 856 O O . MET A 1 109 ? 6.073 -4.662 13.052 1.00 96.69 109 MET A O 1
ATOM 860 N N . ASN A 1 110 ? 4.036 -5.306 13.717 1.00 97.56 110 ASN A N 1
ATOM 861 C CA . ASN A 1 110 ? 4.322 -6.738 13.647 1.00 97.56 110 ASN A CA 1
ATOM 862 C C . ASN A 1 110 ? 4.579 -7.207 12.212 1.00 97.56 110 ASN A C 1
ATOM 864 O O . ASN A 1 110 ? 5.425 -8.075 12.007 1.00 97.56 110 ASN A O 1
ATOM 868 N N . PHE A 1 111 ? 3.851 -6.658 11.238 1.00 98.25 111 PHE A N 1
ATOM 869 C CA . PHE A 1 111 ? 4.128 -6.872 9.821 1.00 98.25 111 PHE A CA 1
ATOM 870 C C . PHE A 1 111 ? 5.505 -6.313 9.446 1.00 98.25 111 PHE A C 1
ATOM 872 O O . PHE A 1 111 ? 6.358 -7.073 8.995 1.00 98.25 111 PHE A O 1
ATOM 879 N N . PHE A 1 112 ? 5.753 -5.029 9.720 1.00 98.19 112 PHE A N 1
ATOM 880 C CA . PHE A 1 112 ? 7.003 -4.351 9.379 1.00 98.19 112 PHE A CA 1
ATOM 881 C C . PHE A 1 112 ? 8.232 -5.063 9.957 1.00 98.19 112 PHE A C 1
ATOM 883 O O . PHE A 1 112 ? 9.155 -5.388 9.222 1.00 98.19 112 PHE A O 1
ATOM 890 N N . ASN A 1 113 ? 8.213 -5.418 11.244 1.00 97.38 113 ASN A N 1
ATOM 891 C CA . ASN A 1 113 ? 9.332 -6.108 11.898 1.00 97.38 113 ASN A CA 1
ATOM 892 C C . ASN A 1 113 ? 9.625 -7.509 11.330 1.00 97.38 113 ASN A C 1
ATOM 894 O O . ASN A 1 113 ? 10.684 -8.068 11.614 1.00 97.38 113 ASN A O 1
ATOM 898 N N . ALA A 1 114 ? 8.688 -8.098 10.584 1.00 96.31 114 ALA A N 1
ATOM 899 C CA . ALA A 1 114 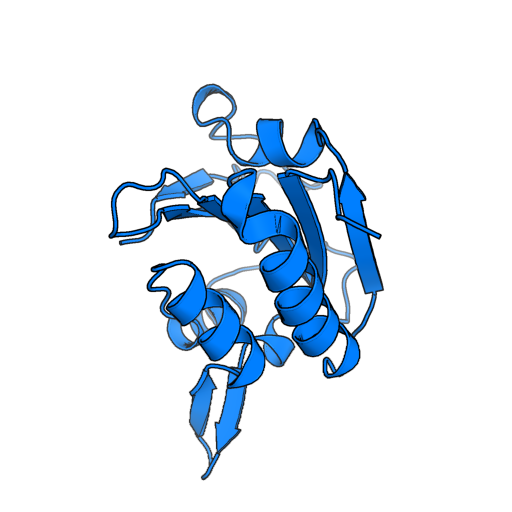? 8.849 -9.396 9.938 1.00 96.31 114 ALA A CA 1
ATOM 900 C C . ALA A 1 114 ? 9.235 -9.295 8.454 1.00 96.31 114 ALA A C 1
ATOM 902 O O . ALA A 1 114 ? 9.507 -10.328 7.847 1.00 96.31 114 ALA A O 1
ATOM 903 N N . CYS A 1 115 ? 9.242 -8.089 7.881 1.00 96.75 115 CYS A N 1
ATOM 904 C CA . CYS A 1 115 ? 9.664 -7.851 6.504 1.00 96.75 115 CYS A CA 1
ATOM 905 C C . CYS A 1 115 ? 11.170 -8.104 6.361 1.00 96.75 115 CYS A C 1
ATOM 907 O O . CYS A 1 115 ? 11.948 -7.793 7.271 1.00 96.75 115 CYS A O 1
ATOM 909 N N . GLY A 1 116 ? 11.582 -8.633 5.211 1.00 93.56 116 GLY A N 1
ATOM 910 C CA . GLY A 1 116 ? 12.987 -8.749 4.831 1.00 93.56 116 GLY A CA 1
ATOM 911 C C . GLY A 1 116 ? 13.615 -7.383 4.557 1.00 93.56 116 GLY A C 1
ATOM 912 O O . GLY A 1 116 ? 14.784 -7.178 4.883 1.00 93.56 116 GLY A O 1
ATOM 913 N N . THR A 1 117 ? 12.825 -6.430 4.049 1.00 92.75 117 THR A N 1
ATOM 914 C CA . THR A 1 117 ? 13.273 -5.063 3.764 1.00 92.75 117 THR A CA 1
ATOM 915 C C . THR A 1 117 ? 12.500 -4.043 4.603 1.00 92.75 117 THR A C 1
ATOM 917 O O . THR A 1 117 ? 11.329 -3.762 4.372 1.00 92.75 117 THR A O 1
ATOM 920 N N . GLN A 1 118 ? 13.176 -3.459 5.596 1.00 94.19 118 GLN A N 1
ATOM 921 C CA . GLN A 1 118 ? 12.593 -2.540 6.585 1.00 94.19 118 GLN A CA 1
ATOM 922 C C . GLN A 1 118 ? 13.150 -1.121 6.415 1.00 94.19 118 GLN A C 1
ATOM 924 O O . GLN A 1 118 ? 14.040 -0.708 7.158 1.00 94.19 118 GLN A O 1
ATOM 929 N N . ILE A 1 119 ? 12.654 -0.361 5.432 1.00 95.31 119 ILE A N 1
ATOM 930 C CA . ILE A 1 119 ? 13.213 0.970 5.132 1.00 95.31 119 ILE A CA 1
ATOM 931 C C . ILE A 1 119 ? 12.712 2.028 6.106 1.00 95.31 119 ILE A C 1
ATOM 933 O O . ILE A 1 119 ? 13.503 2.767 6.692 1.00 95.31 119 ILE A O 1
ATOM 937 N N . SER A 1 120 ? 11.395 2.137 6.278 1.00 95.00 120 SER A N 1
ATOM 938 C CA . SER A 1 120 ? 10.828 3.110 7.210 1.00 95.00 120 SER A CA 1
ATOM 939 C C . SER A 1 120 ? 9.466 2.686 7.737 1.00 95.00 120 SER A C 1
ATOM 941 O O . SER A 1 120 ? 8.678 2.063 7.031 1.00 95.00 120 SER A O 1
ATOM 943 N N . PHE A 1 121 ? 9.194 3.067 8.983 1.00 95.62 121 PHE A N 1
ATOM 944 C CA . PHE A 1 121 ? 7.896 2.935 9.627 1.00 95.62 121 PHE A CA 1
ATOM 945 C C . PHE A 1 121 ? 7.620 4.195 10.443 1.00 95.62 121 PHE A C 1
ATOM 947 O O . PHE A 1 121 ? 8.461 4.639 11.229 1.00 95.62 121 PHE A O 1
ATOM 954 N N . GLY A 1 122 ? 6.439 4.779 10.281 1.00 92.31 122 GLY A N 1
ATOM 955 C CA . GLY A 1 122 ? 6.058 6.007 10.962 1.00 92.31 122 GLY A CA 1
ATOM 956 C C . GLY A 1 122 ? 4.556 6.127 11.152 1.00 92.31 122 GLY A C 1
ATOM 957 O O . GLY A 1 122 ? 3.755 5.543 10.424 1.00 92.31 122 GLY A O 1
ATOM 958 N N . TYR A 1 123 ? 4.160 6.912 12.149 1.00 92.31 123 TYR A N 1
ATOM 959 C CA . TYR A 1 123 ? 2.757 7.220 12.389 1.00 92.31 123 TYR A CA 1
ATOM 960 C C . TYR A 1 123 ? 2.581 8.604 13.002 1.00 92.31 123 TYR A C 1
ATOM 962 O O . TYR A 1 123 ? 3.403 9.079 13.787 1.00 92.31 123 TYR A O 1
ATOM 970 N N . SER A 1 124 ? 1.480 9.261 12.654 1.00 91.19 124 SER A N 1
ATOM 971 C CA . SER A 1 124 ? 1.166 10.611 13.113 1.00 91.19 124 SER A CA 1
ATOM 972 C C . SER A 1 124 ? -0.342 10.845 13.218 1.00 91.19 124 SER A C 1
ATOM 974 O O . SER A 1 124 ? -1.175 10.102 12.692 1.00 91.19 124 SER A O 1
ATOM 976 N N . ALA A 1 125 ? -0.731 11.903 13.932 1.00 87.38 125 ALA A N 1
ATOM 977 C CA . ALA A 1 125 ? -2.132 12.331 13.987 1.00 87.38 125 ALA A CA 1
ATOM 978 C C . ALA A 1 125 ? -2.640 12.854 12.627 1.00 87.38 125 ALA A C 1
ATOM 980 O O . ALA A 1 125 ? -3.835 12.815 12.351 1.00 87.38 125 ALA A O 1
ATOM 981 N N . ALA A 1 126 ? -1.736 13.344 11.780 1.00 84.81 126 ALA A N 1
ATOM 982 C CA . ALA A 1 126 ? -2.004 13.765 10.413 1.00 84.81 126 ALA A CA 1
ATOM 983 C C . ALA A 1 126 ? -0.718 13.642 9.590 1.00 84.81 126 ALA A C 1
ATOM 985 O O . ALA A 1 126 ? 0.361 13.987 10.079 1.00 84.81 126 ALA A O 1
ATOM 986 N N . ASN A 1 127 ? -0.828 13.156 8.357 1.00 86.00 127 ASN A N 1
ATOM 987 C CA . ASN A 1 127 ? 0.283 13.065 7.417 1.00 86.00 127 ASN A CA 1
ATOM 988 C C . ASN A 1 127 ? -0.155 13.703 6.092 1.00 86.00 127 ASN A C 1
ATOM 990 O O . ASN A 1 127 ? -1.029 13.162 5.419 1.00 86.00 127 ASN A O 1
ATOM 994 N N . ASN A 1 128 ? 0.413 14.868 5.756 1.00 86.12 128 ASN A N 1
ATOM 995 C CA . ASN A 1 128 ? 0.051 15.603 4.540 1.00 86.12 128 ASN A CA 1
ATOM 996 C C . ASN A 1 128 ? 0.405 14.816 3.280 1.00 86.12 128 ASN A C 1
ATOM 998 O O . ASN A 1 128 ? -0.423 14.737 2.386 1.00 86.12 128 ASN A O 1
ATOM 1002 N N . TYR A 1 129 ? 1.564 14.155 3.265 1.00 87.62 129 TYR A N 1
ATOM 1003 C CA . TYR A 1 129 ? 1.968 13.313 2.144 1.00 87.62 129 TYR A CA 1
ATOM 1004 C C . TYR A 1 129 ? 0.949 12.198 1.884 1.00 87.62 129 TYR A C 1
ATOM 1006 O O . TYR A 1 129 ? 0.508 12.024 0.756 1.00 87.62 129 TYR A O 1
ATOM 1014 N N . LEU A 1 130 ? 0.492 11.493 2.927 1.00 89.62 130 LEU A N 1
ATOM 101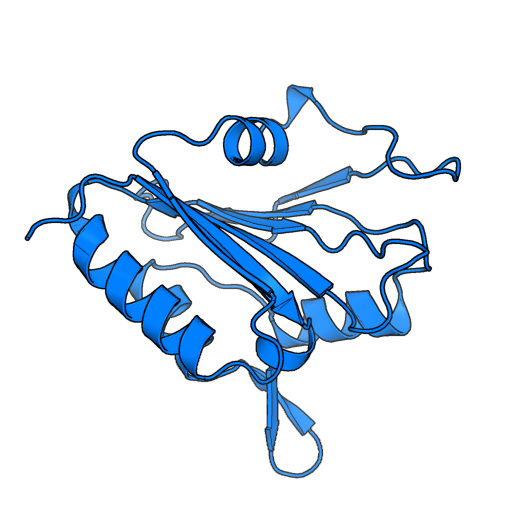5 C CA . LEU A 1 130 ? -0.524 10.447 2.760 1.00 89.62 130 LEU A CA 1
ATOM 1016 C C . LEU A 1 130 ? -1.882 11.011 2.310 1.00 89.62 130 LEU A C 1
ATOM 1018 O O . LEU A 1 130 ? -2.605 10.355 1.566 1.00 89.62 130 LEU A O 1
ATOM 1022 N N . ARG A 1 131 ? -2.236 12.225 2.746 1.00 87.81 131 ARG A N 1
ATOM 1023 C CA . ARG A 1 131 ? -3.457 12.900 2.285 1.00 87.81 131 ARG A CA 1
ATOM 1024 C C . ARG A 1 131 ? -3.374 13.276 0.814 1.00 87.81 131 ARG A C 1
ATOM 1026 O O . ARG A 1 131 ? -4.319 13.004 0.095 1.00 87.81 131 ARG A O 1
ATOM 1033 N N . GLU A 1 132 ? -2.256 13.849 0.382 1.00 90.56 132 GLU A N 1
ATOM 1034 C CA . GLU A 1 132 ? -1.993 14.178 -1.023 1.00 90.56 132 GLU A CA 1
ATOM 1035 C C . GLU A 1 132 ? -1.951 12.915 -1.888 1.00 90.56 132 GLU A C 1
ATOM 1037 O O . GLU A 1 132 ? -2.480 12.896 -2.992 1.00 90.56 132 GLU A O 1
ATOM 1042 N N . LEU A 1 133 ? -1.370 11.828 -1.371 1.00 90.56 133 LEU A N 1
ATOM 1043 C CA . LEU A 1 133 ? -1.344 10.536 -2.049 1.00 90.56 133 LEU A CA 1
ATOM 1044 C C . LEU A 1 133 ? -2.760 9.973 -2.256 1.00 90.56 133 LEU A C 1
ATOM 1046 O O . LEU A 1 133 ? -3.008 9.336 -3.274 1.00 90.56 133 LEU A O 1
ATOM 1050 N N . ALA A 1 134 ? -3.678 10.233 -1.321 1.00 90.12 134 ALA A N 1
ATOM 1051 C CA . ALA A 1 134 ? -5.067 9.785 -1.377 1.00 90.12 134 ALA A CA 1
ATOM 1052 C C . ALA A 1 134 ? -6.042 10.789 -2.034 1.00 90.12 134 ALA A C 1
ATOM 1054 O O . ALA A 1 134 ? -7.231 10.486 -2.149 1.00 90.12 134 ALA A O 1
ATOM 1055 N N . ASP A 1 135 ? -5.580 11.983 -2.417 1.00 91.62 135 ASP A N 1
ATOM 1056 C CA . ASP A 1 135 ? -6.417 13.047 -2.977 1.00 91.62 135 ASP A CA 1
ATOM 1057 C C . ASP A 1 1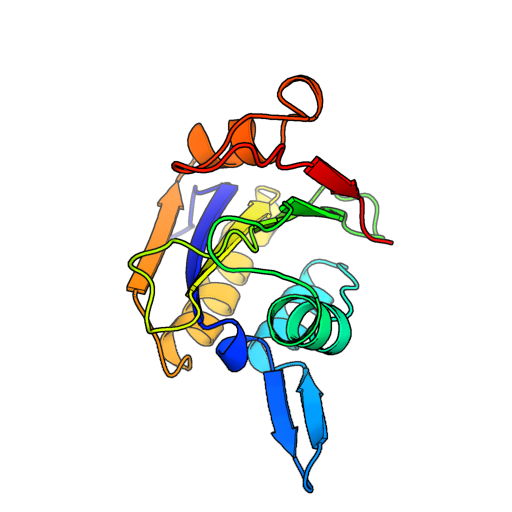35 ? -6.568 12.883 -4.491 1.00 91.62 135 ASP A C 1
ATOM 1059 O O . ASP A 1 135 ? -5.666 13.206 -5.260 1.00 91.62 135 ASP A O 1
ATOM 1063 N N . GLU A 1 136 ? -7.740 12.414 -4.917 1.00 93.00 136 GLU A N 1
ATOM 1064 C CA . GLU A 1 136 ? -8.091 12.197 -6.324 1.00 93.00 136 GLU A CA 1
ATOM 1065 C C . GLU A 1 136 ? -7.918 13.445 -7.196 1.00 93.00 136 GLU A C 1
ATOM 1067 O O . GLU A 1 136 ? -7.523 13.329 -8.355 1.00 93.00 136 GLU A O 1
ATOM 1072 N N . SER A 1 137 ? -8.144 14.644 -6.648 1.00 94.00 137 SER A N 1
ATOM 1073 C CA . SER A 1 137 ? -8.034 15.890 -7.416 1.00 94.00 137 SER A CA 1
ATOM 1074 C C . SER A 1 137 ? -6.605 16.201 -7.866 1.00 94.00 137 SER A C 1
ATOM 1076 O O . SER A 1 137 ? -6.406 16.979 -8.800 1.00 94.00 137 SER A O 1
ATOM 1078 N N . GLY A 1 138 ? -5.617 15.570 -7.227 1.00 91.94 138 GLY A N 1
ATOM 1079 C CA . GLY A 1 138 ? -4.210 15.664 -7.586 1.00 91.94 138 GLY A CA 1
ATOM 1080 C C . GLY A 1 138 ? -3.789 14.738 -8.726 1.00 91.94 138 GLY A C 1
ATOM 1081 O O . GLY A 1 138 ? -2.622 14.789 -9.102 1.00 91.94 138 GLY A O 1
ATOM 1082 N N . TYR A 1 139 ? -4.678 13.896 -9.266 1.00 95.44 139 TYR A N 1
ATOM 1083 C CA . TYR A 1 139 ? -4.341 12.908 -10.292 1.00 95.44 139 TYR A CA 1
ATOM 1084 C C . TYR A 1 139 ? -5.019 13.187 -11.648 1.00 95.44 139 TYR A C 1
ATOM 1086 O O . TYR A 1 139 ? -6.120 13.733 -11.701 1.00 95.44 139 TYR A O 1
ATOM 1094 N N . PRO A 1 140 ? -4.397 12.762 -12.766 1.00 95.19 140 PRO A N 1
ATOM 1095 C CA . PRO A 1 140 ? -3.061 12.174 -12.832 1.00 95.19 140 PRO A CA 1
ATOM 1096 C C . PRO A 1 140 ? -1.964 13.221 -12.571 1.00 95.19 140 PRO A C 1
ATOM 1098 O O . PRO A 1 140 ? -2.141 14.396 -12.889 1.00 95.19 140 PRO A O 1
ATOM 1101 N N . ARG A 1 141 ? -0.821 12.794 -12.024 1.00 93.50 141 ARG A N 1
ATOM 1102 C CA . ARG A 1 141 ? 0.318 13.678 -11.714 1.00 93.50 141 ARG A CA 1
ATOM 1103 C C . ARG A 1 141 ? 1.608 13.216 -12.367 1.00 93.50 141 ARG A C 1
ATOM 1105 O O . ARG A 1 141 ? 1.848 12.017 -12.487 1.00 93.50 141 ARG A O 1
ATOM 1112 N N . GLU A 1 142 ? 2.454 14.172 -12.727 1.00 92.06 142 GLU A N 1
ATOM 1113 C CA . GLU A 1 142 ? 3.824 13.881 -13.146 1.00 92.06 142 GLU A CA 1
ATOM 1114 C C . GLU A 1 142 ? 4.618 13.318 -11.967 1.00 92.06 142 GLU A C 1
ATOM 1116 O O . GLU A 1 142 ? 4.550 13.836 -10.846 1.00 92.06 142 GLU A O 1
ATOM 1121 N N . ARG A 1 143 ? 5.378 12.249 -12.214 1.00 87.81 143 ARG A N 1
ATOM 1122 C CA . ARG A 1 143 ? 6.261 11.667 -11.207 1.00 87.81 143 ARG A CA 1
ATOM 1123 C C . ARG A 1 143 ? 7.534 11.116 -11.830 1.00 87.81 143 ARG A C 1
ATOM 1125 O O . ARG A 1 143 ? 7.500 10.475 -12.873 1.00 87.81 143 ARG A O 1
ATOM 1132 N N . GLY A 1 144 ? 8.649 11.332 -11.136 1.00 81.62 144 GLY A N 1
ATOM 1133 C CA . GLY A 1 144 ? 9.966 10.905 -11.592 1.00 81.62 144 GLY A CA 1
ATOM 1134 C C . GLY A 1 144 ? 10.558 11.822 -12.662 1.00 81.62 144 GLY A C 1
ATOM 1135 O O . GLY A 1 144 ? 10.136 12.960 -12.850 1.00 81.62 144 GLY A O 1
ATOM 1136 N N . SER A 1 145 ? 11.588 11.315 -13.332 1.00 76.44 145 SER A N 1
ATOM 1137 C CA . SER A 1 145 ? 12.354 11.998 -14.383 1.00 76.44 145 SER A CA 1
ATOM 1138 C C . SER A 1 145 ? 11.803 11.749 -15.796 1.00 76.44 145 SER A C 1
ATOM 1140 O O . SER A 1 145 ? 12.226 12.404 -16.751 1.00 76.44 145 SER A O 1
ATOM 1142 N N . ARG A 1 146 ? 10.875 10.794 -15.942 1.00 78.25 146 ARG A N 1
ATOM 1143 C CA . ARG A 1 146 ? 10.282 10.358 -17.213 1.00 78.25 146 ARG A CA 1
ATOM 1144 C C . ARG A 1 146 ? 8.892 10.968 -17.412 1.00 78.25 146 ARG A C 1
ATOM 1146 O O . ARG A 1 146 ? 8.252 11.337 -16.431 1.00 78.25 146 ARG A O 1
ATOM 1153 N N . PRO A 1 147 ? 8.386 11.048 -18.658 1.00 84.00 147 PRO A N 1
ATOM 1154 C CA . PRO A 1 147 ? 7.028 11.509 -18.939 1.00 84.00 147 PRO A CA 1
ATOM 1155 C C . PRO A 1 147 ? 5.996 10.428 -18.571 1.00 84.00 147 PRO A C 1
ATOM 1157 O O . PRO A 1 147 ? 5.299 9.899 -19.436 1.00 84.00 147 PRO A O 1
ATOM 1160 N N . TYR A 1 148 ? 5.927 10.077 -17.287 1.00 91.25 148 TYR A N 1
ATOM 1161 C CA . TYR A 1 148 ? 4.928 9.180 -16.728 1.00 91.25 148 TYR A CA 1
ATOM 1162 C C . TYR A 1 148 ? 3.906 9.975 -15.916 1.00 91.25 148 TYR A C 1
ATOM 1164 O O . TYR A 1 148 ? 4.251 10.773 -15.041 1.00 91.25 148 TYR A O 1
ATOM 1172 N N . MET A 1 149 ? 2.632 9.732 -16.214 1.00 95.00 149 MET A N 1
ATOM 1173 C CA . MET A 1 149 ? 1.504 10.320 -15.505 1.00 95.00 149 MET A CA 1
ATOM 1174 C C . MET A 1 149 ? 0.942 9.277 -14.550 1.00 95.00 149 MET A C 1
ATOM 1176 O O . MET A 1 149 ? 0.135 8.437 -14.951 1.00 95.00 149 MET A O 1
ATOM 1180 N N . GLN A 1 150 ?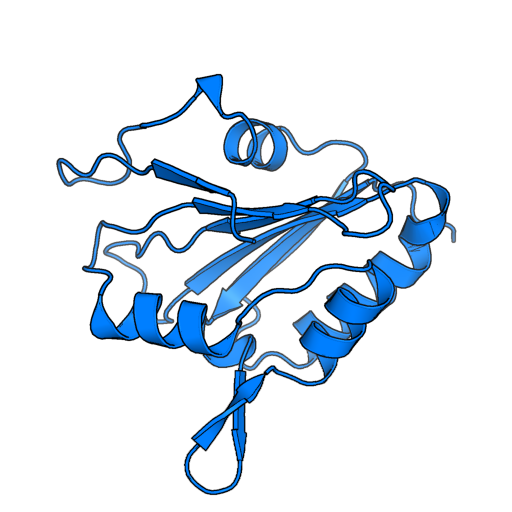 1.377 9.346 -13.294 1.00 95.62 150 GLN A N 1
ATOM 1181 C CA . GLN A 1 150 ? 0.890 8.478 -12.233 1.00 95.62 150 GLN A CA 1
ATOM 1182 C C . GLN A 1 150 ? -0.611 8.687 -12.052 1.00 95.62 150 GLN A C 1
ATOM 1184 O O . GLN A 1 150 ? -1.083 9.824 -11.959 1.00 95.62 150 GLN A O 1
ATOM 1189 N N . LYS A 1 151 ? -1.356 7.587 -11.994 1.00 96.75 151 LYS A N 1
ATOM 1190 C CA . LYS A 1 151 ? -2.802 7.558 -11.782 1.00 96.75 151 LYS A CA 1
ATOM 1191 C C . LYS A 1 151 ? -3.127 7.123 -10.361 1.00 96.75 151 LYS A C 1
ATOM 1193 O O . LYS A 1 151 ? -2.330 6.467 -9.690 1.00 96.75 151 LYS A O 1
ATOM 1198 N N . LEU A 1 152 ? -4.340 7.472 -9.948 1.00 97.00 152 LEU A N 1
ATOM 1199 C CA . LEU A 1 152 ? -4.983 6.930 -8.763 1.00 97.00 152 LEU A CA 1
ATOM 1200 C C . LEU A 1 152 ? -6.010 5.890 -9.201 1.00 97.00 152 LEU A C 1
ATOM 1202 O O . LEU A 1 152 ? -6.881 6.185 -10.019 1.00 97.00 152 LEU A O 1
ATOM 1206 N N . ILE A 1 153 ? -5.897 4.682 -8.668 1.00 97.00 153 ILE A N 1
ATOM 1207 C CA . ILE A 1 153 ? -6.765 3.554 -8.984 1.00 97.00 153 ILE A CA 1
ATOM 1208 C C . ILE A 1 153 ? -7.504 3.162 -7.711 1.00 97.00 153 ILE A C 1
ATOM 1210 O O . ILE A 1 153 ? -6.891 2.790 -6.712 1.00 97.00 153 ILE A O 1
ATOM 1214 N N . PHE A 1 154 ? -8.831 3.234 -7.747 1.00 93.81 154 PHE A N 1
ATOM 1215 C CA . PHE A 1 154 ? -9.670 2.648 -6.709 1.00 93.81 154 PHE A CA 1
ATOM 1216 C C . PHE A 1 154 ? -9.789 1.155 -6.993 1.00 93.81 154 PHE A C 1
ATOM 1218 O O . PHE A 1 154 ? -10.381 0.765 -7.998 1.00 93.81 154 PHE A O 1
ATOM 1225 N N . ALA A 1 155 ? -9.161 0.348 -6.148 1.00 88.25 155 ALA A N 1
ATOM 1226 C CA . ALA A 1 155 ? -9.228 -1.097 -6.240 1.00 88.25 155 ALA A CA 1
ATOM 1227 C C . ALA A 1 155 ? -10.458 -1.600 -5.475 1.00 88.25 155 ALA A C 1
ATOM 1229 O O . ALA A 1 155 ? -10.748 -1.120 -4.373 1.00 88.25 155 ALA A O 1
ATOM 1230 N N . GLU A 1 156 ? -11.184 -2.517 -6.113 1.00 67.75 156 GLU A N 1
ATOM 1231 C CA . GLU A 1 156 ? -12.302 -3.264 -5.527 1.00 67.75 156 GLU A CA 1
ATOM 1232 C C . GLU A 1 156 ? -11.804 -4.549 -4.865 1.00 67.75 156 GLU A C 1
ATOM 1234 O O . GLU A 1 156 ? -10.864 -5.170 -5.419 1.00 67.75 156 GLU A O 1
#

pLDDT: mean 92.48, std 6.79, range [49.25, 98.25]

Sequence (156 aa):
MPVKASHFFLMVSIWDIVTELDERFVPNTKFSTFLSHVAIEADLVGLCDRYIDETSVGEGDVFIFKSSDGSGQTLVIDLFRDEQDQLDLISIGFICLPSNRTLVAELLMNFFNACGTQISFGYSAANNYLRELADESGYPRERGSRPYMQKLIFAE

Secondary structure (DSSP, 8-state):
------EEEEEEEGGGGEEEETTEEEE-HHHHHHHHHTT----HHHHHHIIIII--TT---EEEEE-TTSS--EEEEE----TT-SS-EEEEEEE--TTTHHHHHHHHHHHHTT-S---EEEEES--HHHHHHT-GGG-SEE-SSSS-EE-EEE--

Radius of gyration: 14.98 Å; chains: 1; bounding box: 36×40×45 Å

Foldseek 3Di:
DQDLFQKKKFKAALCLQWDDDPNDTDGDPLVVVLCVVQQWDDPSRVVSCCLPPPADAQEWAKEWIAHPVPQRKIKIKTQHHHNPDPRNMIMIMIGHDSVCRVVSVVSVVVSLVPGPGGDDIDTDNDDVVVVCSVDQVCFQDDGHPDRYRHHYHYDD